Protein AF-D3Z5Y3-F1 (afdb_monomer)

pLDDT: mean 77.49, std 18.65, range [41.78, 97.06]

Organism: Mus musculus (NCBI:txid10090)

Secondary structure (DSSP, 8-state):
-----------------------------PPPP-EEE-SS----TT-TT-S----EEE--SSSPPP-----S--

Mean predicted aligned error: 15.15 Å

InterPro domains:
  IPR008962 PapD-like superfamily [SSF49354] (25-74)
  IPR039283 Motile sperm domain-containing protein 1/3 [PTHR34441] (1-74)

Sequence (74 aa):
MRRGAPQDQELVGPGAPGRGSRGSPPSSGPVVPVLVFPPDLVFRADQRSGPRQLLTLYNPTGTALRFRVLCTAP

Foldseek 3Di:
DDDDDDDDDPDPDPDDPPPDPPDDDPPPPDDADKDKPPPDQDFDCPPPVGRDGDIDIHRPDPDDDDDDDDDPVD

Solvent-accessible surface area (backbone atoms only — not comparable to full-atom values): 5685 Å² total; per-residue (Å²): 142,85,86,82,81,88,78,88,76,87,73,89,76,91,74,77,76,81,76,67,78,74,67,73,76,74,77,85,63,87,87,74,83,63,52,66,37,61,92,69,86,76,72,41,81,84,40,91,89,42,65,63,75,78,79,48,75,46,73,84,59,98,64,91,82,87,84,83,90,84,68,97,79,122

Radius of gyration: 25.64 Å; Cα contacts (8 Å, |Δi|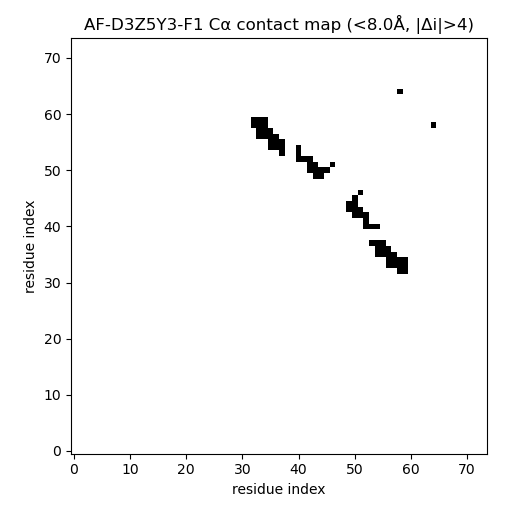>4): 35; chains: 1; bounding box: 55×61×48 Å

Structure (mmCIF, N/CA/C/O backbone):
data_AF-D3Z5Y3-F1
#
_entry.id   AF-D3Z5Y3-F1
#
loop_
_atom_site.group_PDB
_atom_site.id
_atom_site.type_symbol
_atom_site.label_atom_id
_atom_site.label_alt_id
_atom_site.label_comp_id
_atom_site.label_asym_id
_atom_site.label_entity_id
_atom_site.label_seq_id
_atom_site.pdbx_PDB_ins_code
_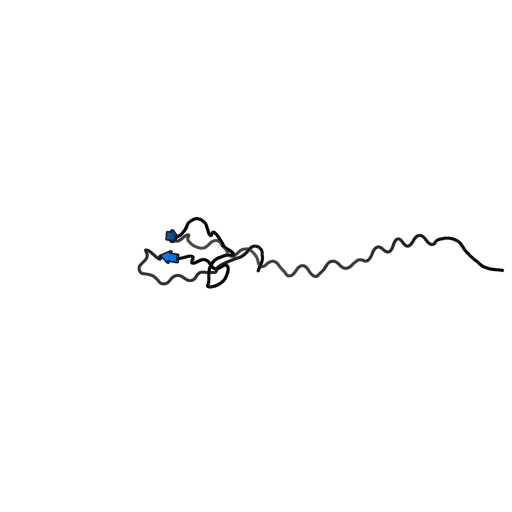atom_site.Cartn_x
_atom_site.Cartn_y
_atom_site.Cartn_z
_atom_site.occupancy
_atom_site.B_iso_or_equiv
_atom_site.auth_seq_id
_atom_site.auth_comp_id
_atom_site.auth_asym_id
_atom_site.auth_atom_id
_atom_site.pdbx_PDB_model_num
ATOM 1 N N . MET A 1 1 ? 46.105 -48.348 -32.847 1.00 46.16 1 MET A N 1
ATOM 2 C CA . MET A 1 1 ? 45.635 -48.385 -31.443 1.00 46.16 1 MET A CA 1
ATOM 3 C C . MET A 1 1 ? 45.079 -47.019 -31.060 1.00 46.16 1 MET A C 1
ATOM 5 O O . MET A 1 1 ? 45.874 -46.105 -30.909 1.00 46.16 1 MET A O 1
ATOM 9 N N . ARG A 1 2 ? 43.753 -46.869 -30.930 1.00 50.03 2 ARG A N 1
ATOM 10 C CA . ARG A 1 2 ? 43.077 -45.828 -30.126 1.00 50.03 2 ARG A CA 1
ATOM 11 C C . ARG A 1 2 ? 41.588 -46.204 -29.988 1.00 50.03 2 ARG A C 1
ATOM 13 O O . ARG A 1 2 ? 40.890 -46.345 -30.980 1.00 50.03 2 ARG A O 1
ATOM 20 N N . ARG A 1 3 ? 41.208 -46.482 -28.735 1.00 52.88 3 ARG A N 1
ATOM 21 C CA . ARG A 1 3 ? 39.874 -46.766 -28.152 1.00 52.88 3 ARG A CA 1
ATOM 22 C C . ARG A 1 3 ? 39.007 -45.483 -28.224 1.00 52.88 3 ARG A C 1
ATOM 24 O O . ARG A 1 3 ? 39.602 -44.420 -28.340 1.00 52.88 3 ARG A O 1
ATOM 31 N N . GLY A 1 4 ? 37.677 -45.427 -28.124 1.00 41.78 4 GLY A N 1
ATOM 32 C CA . GLY A 1 4 ? 36.588 -46.332 -27.732 1.00 41.78 4 GLY A CA 1
ATOM 33 C C . GLY A 1 4 ? 35.248 -45.543 -27.797 1.00 41.78 4 GLY A C 1
ATOM 34 O O . GLY A 1 4 ? 35.271 -44.344 -28.059 1.00 41.78 4 GLY A O 1
ATOM 35 N N . ALA A 1 5 ? 34.114 -46.229 -27.615 1.00 54.59 5 ALA A N 1
ATOM 36 C CA . ALA A 1 5 ? 32.718 -45.786 -27.812 1.00 54.59 5 ALA A CA 1
ATOM 37 C C . ALA A 1 5 ? 32.254 -44.543 -27.001 1.00 54.59 5 ALA A C 1
ATOM 39 O O . ALA A 1 5 ? 32.860 -44.245 -25.967 1.00 54.59 5 ALA A O 1
ATOM 40 N N . PRO A 1 6 ? 31.168 -43.841 -27.416 1.00 49.69 6 PRO A N 1
ATOM 41 C CA . PRO A 1 6 ? 30.576 -42.767 -26.621 1.00 49.69 6 PRO A CA 1
ATOM 42 C C . PRO A 1 6 ? 29.848 -43.359 -25.409 1.00 49.69 6 PRO A C 1
ATOM 44 O O . PRO A 1 6 ? 29.144 -44.359 -25.518 1.00 49.69 6 PRO A O 1
ATOM 47 N N . GLN A 1 7 ? 30.072 -42.761 -24.244 1.00 48.56 7 GLN A N 1
ATOM 48 C CA . GLN A 1 7 ? 29.496 -43.191 -22.977 1.00 48.56 7 GLN A CA 1
ATOM 49 C C . GLN A 1 7 ? 28.198 -42.416 -22.754 1.00 48.56 7 GLN A C 1
ATOM 51 O O . GLN A 1 7 ? 28.237 -41.202 -22.547 1.00 48.56 7 GLN A O 1
ATOM 56 N N . ASP A 1 8 ? 27.070 -43.123 -22.798 1.00 55.56 8 ASP A N 1
ATOM 57 C CA . ASP A 1 8 ? 25.826 -42.709 -22.155 1.00 55.56 8 ASP A CA 1
ATOM 58 C C . ASP A 1 8 ? 26.113 -42.414 -20.680 1.00 55.56 8 ASP A C 1
ATOM 60 O O . ASP A 1 8 ? 26.456 -43.307 -19.903 1.00 55.56 8 ASP A O 1
ATOM 64 N N . GLN A 1 9 ? 26.015 -41.142 -20.303 1.00 52.56 9 GLN A N 1
ATOM 65 C CA . GLN A 1 9 ? 26.103 -40.698 -18.918 1.00 52.56 9 GLN A CA 1
ATOM 66 C C . GLN A 1 9 ? 24.731 -40.166 -18.507 1.00 52.56 9 GLN A C 1
ATOM 68 O O . GLN A 1 9 ? 24.493 -38.966 -18.390 1.00 52.56 9 GLN A O 1
ATOM 73 N N . GLU A 1 10 ? 23.806 -41.104 -18.308 1.00 49.88 10 GLU A N 1
ATOM 74 C CA . GLU A 1 10 ? 22.694 -40.912 -17.389 1.00 49.88 10 GLU A CA 1
ATOM 75 C C . GLU A 1 10 ? 23.300 -40.782 -15.984 1.00 49.88 10 GLU A C 1
ATOM 77 O O . GLU A 1 10 ? 23.731 -41.762 -15.379 1.00 49.88 10 GLU A O 1
ATOM 82 N N . LEU A 1 11 ? 23.394 -39.553 -15.477 1.00 52.25 11 LEU A N 1
ATOM 83 C CA . LEU A 1 11 ? 23.706 -39.302 -14.076 1.00 52.25 11 LEU A CA 1
ATOM 84 C C . LEU A 1 11 ? 22.516 -38.580 -13.446 1.00 52.25 11 LEU A C 1
ATOM 86 O O . LEU A 1 11 ? 22.467 -37.355 -13.339 1.00 52.25 11 LEU A O 1
ATOM 90 N N . VAL A 1 12 ? 21.529 -39.384 -13.047 1.00 49.69 12 VAL A N 1
ATOM 91 C CA . VAL A 1 12 ? 20.531 -39.018 -12.041 1.00 49.69 12 VAL A CA 1
ATOM 92 C C . VAL A 1 12 ? 21.287 -38.616 -10.773 1.00 49.69 12 VAL A C 1
ATOM 94 O O . VAL A 1 12 ? 21.798 -39.456 -10.036 1.00 49.69 12 VAL A O 1
ATOM 97 N N . GLY A 1 13 ? 21.389 -37.314 -10.525 1.00 49.00 13 GLY A N 1
ATOM 98 C CA . GLY A 1 13 ? 21.815 -36.779 -9.237 1.00 49.00 13 GLY A CA 1
ATOM 99 C C . GLY A 1 13 ? 20.600 -36.601 -8.324 1.00 49.00 13 GLY A C 1
ATOM 100 O O . GLY A 1 13 ? 19.707 -35.824 -8.672 1.00 49.00 13 GLY A O 1
ATOM 101 N N . PRO A 1 14 ? 20.523 -37.262 -7.156 1.00 56.47 14 PRO A N 1
ATOM 102 C CA . PRO A 1 14 ? 19.524 -36.936 -6.155 1.00 56.47 14 PRO A CA 1
ATOM 103 C C . PRO A 1 14 ? 20.075 -35.820 -5.260 1.00 56.47 14 PRO A C 1
ATOM 105 O O . PRO A 1 14 ? 21.082 -35.987 -4.578 1.00 56.47 14 PRO A O 1
ATOM 108 N N . GLY A 1 15 ? 19.416 -34.663 -5.254 1.00 44.69 15 GLY A N 1
ATOM 109 C CA . GLY A 1 15 ? 19.812 -33.560 -4.382 1.00 44.69 15 GLY A CA 1
ATOM 110 C C . GLY A 1 15 ? 19.017 -32.290 -4.631 1.00 44.69 15 GLY A C 1
ATOM 111 O O . GLY A 1 15 ? 19.586 -31.260 -4.974 1.00 44.69 15 GLY A O 1
ATOM 112 N N . ALA A 1 16 ? 17.691 -32.364 -4.501 1.00 55.44 16 ALA A N 1
ATOM 113 C CA . ALA A 1 16 ? 16.853 -31.172 -4.477 1.00 55.44 16 ALA A CA 1
ATOM 114 C C .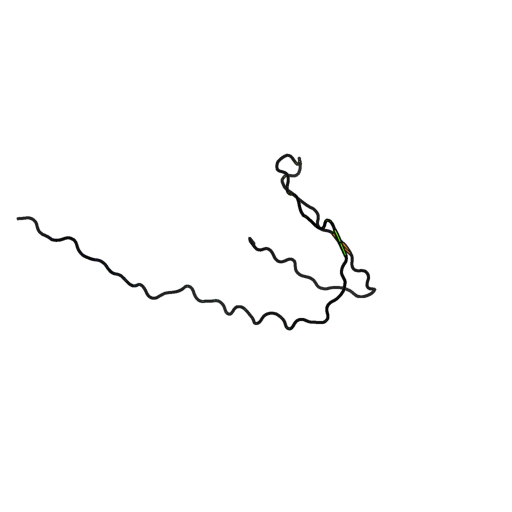 ALA A 1 16 ? 17.358 -30.199 -3.388 1.00 55.44 16 ALA A C 1
ATOM 116 O O . ALA A 1 16 ? 17.703 -30.653 -2.292 1.00 55.44 16 ALA A O 1
ATOM 117 N N . PRO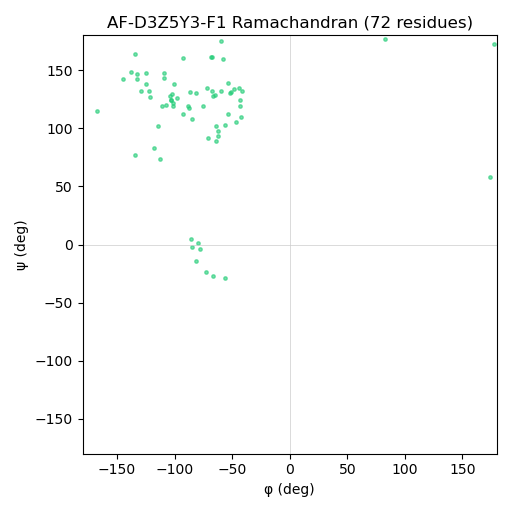 A 1 17 ? 17.389 -28.876 -3.643 1.00 52.94 17 PRO A N 1
ATOM 118 C CA . PRO A 1 17 ? 17.749 -27.915 -2.614 1.00 52.94 17 PRO A CA 1
ATOM 119 C C . PRO A 1 17 ? 16.756 -28.059 -1.467 1.00 52.94 17 PRO A C 1
ATOM 121 O O . PRO A 1 17 ? 15.544 -28.134 -1.692 1.00 52.94 17 PRO A O 1
ATOM 124 N N . GLY A 1 18 ? 17.290 -28.134 -0.245 1.00 51.56 18 GLY A N 1
ATOM 125 C CA . GLY A 1 18 ? 16.515 -28.208 0.982 1.00 51.56 18 GLY A CA 1
ATOM 126 C C . GLY A 1 18 ? 15.353 -27.230 0.910 1.00 51.56 18 GLY A C 1
ATOM 127 O O . GLY A 1 18 ? 15.538 -26.013 0.906 1.00 51.56 18 GLY A O 1
ATOM 128 N N . ARG A 1 19 ? 14.145 -27.787 0.802 1.00 59.97 19 ARG A N 1
ATOM 129 C CA . ARG A 1 19 ? 12.890 -27.059 0.906 1.00 59.97 19 ARG A CA 1
ATOM 130 C C . ARG A 1 19 ? 12.854 -26.535 2.330 1.00 59.97 19 ARG A C 1
ATOM 132 O O . ARG A 1 19 ? 12.377 -27.225 3.228 1.00 59.97 19 ARG A O 1
ATOM 139 N N . GLY A 1 20 ? 13.411 -25.339 2.531 1.00 50.38 20 GLY A N 1
ATOM 140 C CA . GLY A 1 20 ? 13.191 -24.562 3.737 1.00 50.38 20 GLY A CA 1
ATOM 141 C C . GLY A 1 20 ? 11.707 -24.661 4.035 1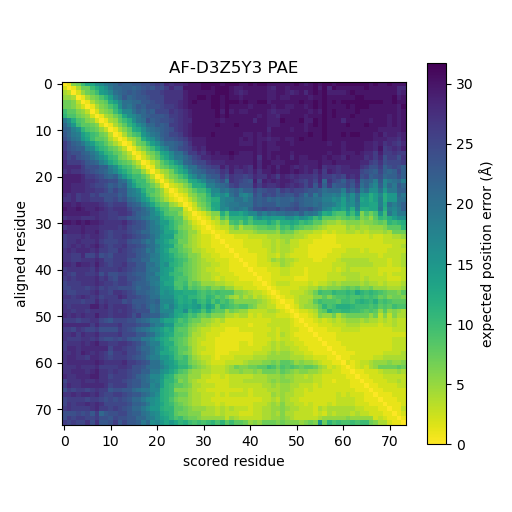.00 50.38 20 GLY A C 1
ATOM 142 O O . GLY A 1 20 ? 10.887 -24.461 3.131 1.00 50.38 20 GLY A O 1
ATOM 143 N N . SER A 1 21 ? 11.386 -25.113 5.247 1.00 59.25 21 SER A N 1
ATOM 144 C CA . SER A 1 21 ? 10.020 -25.176 5.737 1.00 59.25 21 SER A CA 1
ATOM 145 C C . SER A 1 21 ? 9.391 -23.832 5.398 1.00 59.25 21 SER A C 1
ATOM 147 O O . SER A 1 21 ? 9.765 -22.807 5.970 1.00 59.25 21 SER A O 1
ATOM 149 N N . ARG A 1 22 ? 8.524 -23.806 4.374 1.00 66.62 22 ARG A N 1
ATOM 150 C CA . ARG A 1 22 ? 7.654 -22.662 4.141 1.00 66.62 22 ARG A CA 1
ATOM 151 C C . ARG A 1 22 ? 6.825 -22.658 5.403 1.00 66.62 22 ARG A C 1
ATOM 153 O O . ARG A 1 22 ? 5.946 -23.509 5.536 1.00 66.62 22 ARG A O 1
ATOM 160 N N . GLY A 1 23 ? 7.218 -21.810 6.356 1.00 59.81 23 GLY A N 1
ATOM 161 C CA . GLY A 1 23 ? 6.495 -21.641 7.602 1.00 59.81 23 GLY A CA 1
ATOM 162 C C . GLY A 1 23 ? 5.023 -21.578 7.245 1.00 59.81 23 GLY A C 1
ATOM 163 O O . GLY A 1 23 ? 4.669 -20.960 6.233 1.00 59.81 23 GLY A O 1
ATOM 164 N N . SER A 1 24 ? 4.201 -22.311 7.995 1.00 63.00 24 SER A N 1
ATOM 165 C CA . SER A 1 24 ? 2.755 -22.299 7.803 1.00 63.00 24 SER A CA 1
ATOM 166 C C . SER A 1 24 ? 2.318 -20.857 7.544 1.00 63.00 24 SER A C 1
ATOM 168 O O . SER A 1 24 ? 2.792 -19.975 8.279 1.00 63.00 24 SER A O 1
ATOM 170 N N . PRO A 1 25 ? 1.488 -20.588 6.516 1.00 64.50 25 PRO A N 1
ATOM 171 C CA . PRO A 1 25 ? 0.988 -19.239 6.304 1.00 64.50 25 PRO A CA 1
ATOM 172 C C . PRO A 1 25 ? 0.468 -18.733 7.651 1.00 64.50 25 PRO A C 1
ATOM 174 O O . PRO A 1 25 ? -0.152 -19.519 8.380 1.00 64.50 25 PRO A O 1
ATOM 177 N N . PRO A 1 26 ? 0.809 -1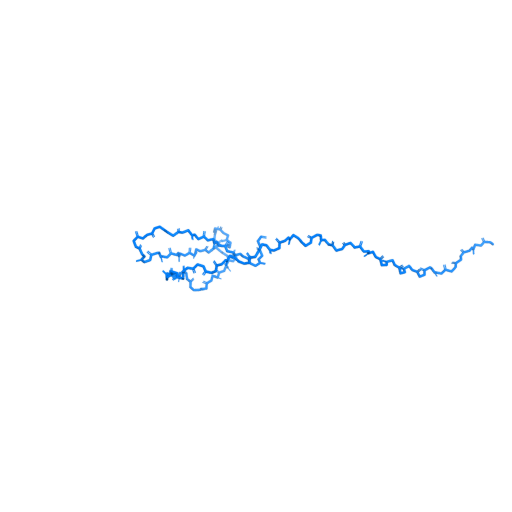7.495 8.050 1.00 65.62 26 PRO A N 1
ATOM 178 C CA . PRO A 1 26 ? 0.336 -16.978 9.320 1.00 65.62 26 PRO A CA 1
ATOM 179 C C . PRO A 1 26 ? -1.177 -17.177 9.360 1.00 65.62 26 PRO A C 1
ATOM 181 O O . PRO A 1 26 ? -1.853 -16.873 8.377 1.00 65.62 26 PRO A O 1
ATOM 184 N N . SER A 1 27 ? -1.678 -17.733 10.469 1.00 65.00 27 SER A N 1
ATOM 185 C CA . SER A 1 27 ? -3.110 -17.739 10.766 1.00 65.00 27 SER A CA 1
ATOM 186 C C . SER A 1 27 ? -3.636 -16.349 10.433 1.00 65.00 27 SER A C 1
ATOM 188 O O . SER A 1 27 ? -3.094 -15.361 10.941 1.00 65.00 27 SER A O 1
ATOM 190 N N . SER A 1 28 ? -4.579 -16.275 9.493 1.00 68.81 28 SER A N 1
ATOM 191 C CA . SER A 1 28 ? -5.134 -15.019 9.007 1.00 68.81 28 SER A CA 1
ATOM 192 C C . SER A 1 28 ? -5.814 -14.340 10.186 1.00 68.81 28 SER A C 1
ATOM 194 O O . SER A 1 28 ? -6.954 -14.651 10.525 1.00 68.81 28 SER A O 1
ATOM 196 N N . GLY A 1 29 ? -5.070 -13.473 10.871 1.00 69.38 29 GLY A N 1
ATOM 197 C CA . GLY A 1 29 ? -5.596 -12.657 11.948 1.00 69.38 29 GLY A CA 1
ATOM 198 C C . GLY A 1 29 ? -6.735 -11.764 11.446 1.00 69.38 29 GLY A C 1
ATOM 199 O O . GLY A 1 29 ? -7.030 -11.733 10.248 1.00 69.38 29 GLY A O 1
ATOM 200 N N . PRO A 1 30 ? -7.381 -11.019 12.352 1.00 73.50 30 PRO A N 1
ATOM 201 C CA . PRO A 1 30 ? -8.461 -10.120 11.979 1.00 73.50 30 PRO A CA 1
ATOM 202 C C . PRO A 1 30 ? -8.038 -9.185 10.836 1.00 73.50 30 PRO A C 1
ATOM 204 O O . PRO A 1 30 ? -6.976 -8.562 10.887 1.00 73.50 30 PRO A O 1
ATOM 207 N N . VAL A 1 31 ? -8.874 -9.107 9.798 1.00 80.81 31 VAL A N 1
ATOM 208 C CA . VAL A 1 31 ? -8.656 -8.220 8.650 1.00 80.81 31 VAL A CA 1
ATOM 209 C C . VAL A 1 31 ? -8.979 -6.794 9.083 1.00 80.81 31 VAL A C 1
ATOM 211 O O . VAL A 1 31 ? -10.109 -6.501 9.468 1.00 80.81 31 VAL A O 1
ATOM 214 N N . VAL A 1 32 ? -7.988 -5.907 9.018 1.00 85.94 32 VAL A N 1
ATOM 215 C CA . VAL A 1 32 ? -8.154 -4.481 9.323 1.00 85.94 32 VAL A CA 1
ATOM 216 C C . VAL A 1 32 ? -8.224 -3.700 8.010 1.00 85.94 32 VAL A C 1
ATOM 218 O O . VAL A 1 32 ? -7.344 -3.886 7.165 1.00 85.94 32 VAL A O 1
ATOM 221 N N . PRO A 1 33 ? -9.226 -2.825 7.807 1.00 90.19 33 PRO A N 1
ATOM 222 C CA . PRO A 1 33 ? -9.275 -1.984 6.620 1.00 90.19 33 PRO A CA 1
ATOM 223 C C . PRO A 1 33 ? -8.116 -0.977 6.636 1.00 90.19 33 PRO A C 1
ATOM 225 O O . PRO A 1 33 ? -7.929 -0.242 7.604 1.00 90.19 33 PRO A O 1
ATOM 228 N N . VAL A 1 34 ? -7.350 -0.929 5.547 1.00 93.50 34 VAL A N 1
ATOM 229 C CA . VAL A 1 34 ? -6.276 0.046 5.306 1.00 93.50 34 VAL A CA 1
ATOM 230 C C . VAL A 1 34 ? -6.507 0.646 3.926 1.00 93.50 34 VAL A C 1
ATOM 232 O O . VAL A 1 34 ? -6.747 -0.089 2.969 1.00 93.50 34 VAL A O 1
ATOM 235 N N . LEU A 1 35 ? -6.449 1.973 3.817 1.00 95.31 35 LEU A N 1
ATOM 236 C CA . LEU A 1 35 ? -6.566 2.649 2.524 1.00 95.31 35 LEU A CA 1
ATOM 237 C C . LEU A 1 35 ? -5.180 2.714 1.880 1.00 95.31 35 LEU A C 1
ATOM 239 O O . LEU A 1 35 ? -4.213 3.111 2.532 1.00 95.31 35 LEU A O 1
ATOM 243 N N . VAL A 1 36 ? -5.086 2.331 0.610 1.00 95.62 36 VAL A N 1
ATOM 244 C CA . VAL A 1 36 ? -3.817 2.231 -0.122 1.00 95.62 36 VAL A CA 1
ATOM 245 C C . VAL A 1 36 ? -3.873 3.118 -1.359 1.00 95.62 36 VAL A C 1
ATOM 247 O O . VAL A 1 36 ? -4.849 3.081 -2.106 1.00 95.62 36 VAL A O 1
ATOM 250 N N . PHE A 1 37 ? -2.829 3.917 -1.568 1.00 96.81 37 PHE A N 1
ATOM 251 C CA . PHE A 1 37 ? -2.705 4.796 -2.726 1.00 96.81 37 PHE A CA 1
ATOM 252 C C . PHE A 1 37 ? -1.243 4.906 -3.185 1.00 96.81 37 PHE A C 1
ATOM 254 O O . PHE A 1 37 ? -0.359 5.003 -2.334 1.00 96.81 37 PHE A O 1
ATOM 261 N N . PRO A 1 38 ? -0.964 4.976 -4.496 1.00 96.94 38 PRO A N 1
ATOM 262 C CA . PRO A 1 38 ? -1.878 4.703 -5.607 1.00 96.94 38 PRO A CA 1
ATOM 263 C C . PRO A 1 38 ? -2.256 3.210 -5.680 1.00 96.94 38 PRO A C 1
ATOM 265 O O . PRO A 1 38 ? -1.567 2.382 -5.083 1.00 96.94 38 PRO A O 1
ATOM 268 N N . PRO A 1 39 ? -3.349 2.850 -6.379 1.00 95.38 39 PRO A N 1
ATOM 269 C CA . PRO A 1 39 ? -3.722 1.447 -6.576 1.00 95.38 39 PRO A CA 1
ATOM 270 C C . PRO A 1 39 ? -2.709 0.693 -7.452 1.00 95.38 39 PRO A C 1
ATOM 272 O O . PRO A 1 39 ? -2.519 -0.505 -7.271 1.00 95.38 39 PRO A O 1
ATOM 275 N N . ASP A 1 40 ? -2.020 1.416 -8.339 1.00 95.75 40 ASP A N 1
ATOM 276 C CA . ASP A 1 40 ? -1.015 0.891 -9.257 1.00 95.75 40 ASP A CA 1
ATOM 277 C C . ASP A 1 40 ? 0.311 1.644 -9.090 1.00 95.75 40 ASP A C 1
ATOM 279 O O . ASP A 1 40 ? 0.335 2.872 -8.989 1.00 95.75 40 ASP A O 1
ATOM 283 N N . LEU A 1 41 ? 1.431 0.916 -9.105 1.00 93.94 41 LEU A N 1
ATOM 284 C CA . LEU A 1 41 ? 2.776 1.497 -9.067 1.00 93.94 41 LEU A CA 1
ATOM 285 C C . LEU A 1 41 ? 3.390 1.490 -10.470 1.00 93.94 41 LEU A C 1
ATOM 287 O O . LEU A 1 41 ? 3.608 0.428 -11.053 1.00 93.94 41 LEU A O 1
ATOM 291 N N . VAL A 1 42 ? 3.717 2.672 -11.001 1.00 93.81 42 VAL A N 1
ATOM 292 C CA . VAL A 1 42 ? 4.259 2.831 -12.362 1.00 93.81 42 VAL A CA 1
ATOM 293 C C . VAL A 1 42 ? 5.691 3.347 -12.308 1.00 93.81 42 VAL A C 1
ATOM 295 O O . VAL A 1 42 ? 5.934 4.536 -12.142 1.00 93.81 42 VAL A O 1
ATOM 298 N N . PHE A 1 43 ? 6.669 2.469 -12.494 1.00 93.19 43 PHE A N 1
ATOM 299 C CA . PHE A 1 43 ? 8.082 2.849 -12.462 1.00 93.19 43 PHE A CA 1
ATOM 300 C C . PHE A 1 43 ? 8.521 3.451 -13.799 1.00 93.19 43 PHE A C 1
ATOM 302 O O . PHE A 1 43 ? 8.275 2.882 -14.863 1.00 93.19 43 PHE A O 1
ATOM 309 N N . ARG A 1 44 ? 9.180 4.611 -13.747 1.00 90.94 44 ARG A N 1
ATOM 310 C CA . ARG A 1 44 ? 9.595 5.371 -14.931 1.00 90.94 44 ARG A CA 1
ATOM 311 C C . ARG A 1 44 ? 11.106 5.557 -14.937 1.00 90.94 44 ARG A C 1
ATOM 313 O O . ARG A 1 44 ? 11.676 6.010 -13.951 1.00 90.94 44 ARG A O 1
ATOM 320 N N . ALA A 1 45 ? 11.754 5.181 -16.037 1.00 90.38 45 ALA A N 1
ATOM 321 C CA . ALA A 1 45 ? 13.212 5.233 -16.159 1.00 90.38 45 ALA A CA 1
ATOM 322 C C . ALA A 1 45 ? 13.750 6.668 -16.299 1.00 90.38 45 ALA A C 1
ATOM 324 O O . ALA A 1 45 ? 14.897 6.932 -15.953 1.00 90.38 45 ALA A O 1
ATOM 325 N N . ASP A 1 46 ? 12.917 7.590 -16.777 1.00 90.56 46 ASP A N 1
ATOM 326 C CA . ASP A 1 46 ? 13.225 9.004 -17.002 1.00 90.56 46 ASP A CA 1
ATOM 327 C C . ASP A 1 46 ? 13.059 9.876 -15.747 1.00 90.56 46 ASP A C 1
ATOM 329 O O . ASP A 1 46 ? 13.358 11.071 -15.769 1.00 90.56 46 ASP A O 1
ATOM 333 N N . GLN A 1 47 ? 12.625 9.301 -14.621 1.00 88.50 47 GLN A N 1
ATOM 334 C CA . GLN A 1 47 ? 12.598 10.039 -13.364 1.00 88.50 47 GLN A CA 1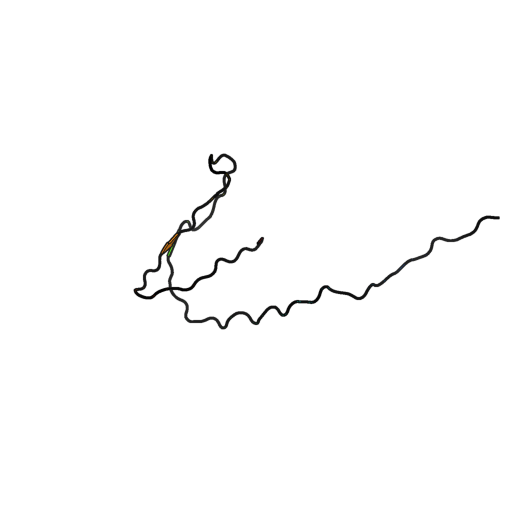
ATOM 335 C C . GLN A 1 47 ? 14.015 10.398 -12.915 1.00 88.50 47 GLN A C 1
ATOM 337 O O . GLN A 1 47 ? 14.886 9.544 -12.766 1.00 88.50 47 GLN A O 1
ATOM 342 N N . ARG A 1 48 ? 14.223 11.683 -12.604 1.00 87.25 48 ARG A N 1
ATOM 343 C CA . ARG A 1 48 ? 15.519 12.226 -12.161 1.00 87.25 48 ARG A CA 1
ATOM 344 C C . ARG A 1 48 ? 16.084 11.523 -10.919 1.00 87.25 48 ARG A C 1
ATOM 346 O O . ARG A 1 48 ? 17.295 11.476 -10.742 1.00 87.25 48 ARG A O 1
ATOM 353 N N . SER A 1 49 ? 15.221 10.990 -10.055 1.00 87.62 49 SER A N 1
ATOM 354 C CA . SER A 1 49 ? 15.599 10.228 -8.856 1.00 87.62 49 SER A CA 1
ATOM 355 C C . SER A 1 49 ? 15.851 8.734 -9.122 1.00 87.62 49 SER A C 1
ATOM 357 O O . SER A 1 49 ? 16.096 7.983 -8.173 1.00 87.62 49 SER A O 1
ATOM 359 N N . GLY A 1 50 ? 15.808 8.299 -10.384 1.00 89.81 50 GLY A N 1
ATOM 360 C CA . GLY A 1 50 ? 15.763 6.897 -10.792 1.00 89.81 50 GLY A CA 1
ATOM 361 C C . GLY A 1 50 ? 14.339 6.321 -10.748 1.00 89.81 50 GLY A C 1
ATOM 362 O O . GLY A 1 50 ? 13.410 7.004 -10.314 1.00 89.81 50 GLY A O 1
ATOM 363 N N . PRO A 1 51 ? 14.149 5.056 -11.165 1.00 92.19 51 PRO A N 1
ATOM 364 C CA . PRO A 1 51 ? 12.839 4.411 -11.212 1.00 92.19 51 PRO A CA 1
ATOM 365 C C . PRO A 1 51 ? 12.327 4.122 -9.795 1.00 92.19 51 PRO A C 1
ATOM 367 O O . PRO A 1 51 ? 12.628 3.082 -9.209 1.00 92.19 51 PRO A O 1
ATOM 370 N N . ARG A 1 52 ? 11.568 5.058 -9.217 1.00 91.38 52 ARG A N 1
ATOM 371 C CA . ARG A 1 52 ? 11.058 4.978 -7.838 1.00 91.38 52 ARG A CA 1
ATOM 372 C C . ARG A 1 52 ? 9.574 5.314 -7.793 1.00 91.38 52 ARG A C 1
ATOM 374 O O . ARG A 1 52 ? 9.103 6.152 -8.551 1.00 91.38 52 ARG A O 1
ATOM 381 N N . GLN A 1 53 ? 8.838 4.685 -6.883 1.00 93.88 53 GLN A N 1
ATOM 382 C CA . GLN A 1 53 ? 7.415 4.951 -6.664 1.00 93.88 53 GLN A CA 1
ATOM 383 C C . GLN A 1 53 ? 7.104 4.996 -5.168 1.00 93.88 53 GLN A C 1
ATOM 385 O O . GLN A 1 53 ? 7.756 4.316 -4.375 1.00 93.88 53 GLN A O 1
ATOM 390 N N . LEU A 1 54 ? 6.117 5.813 -4.795 1.00 93.44 54 LEU A N 1
ATOM 391 C CA . LEU A 1 54 ? 5.635 5.951 -3.424 1.00 93.44 54 LEU A CA 1
ATOM 392 C C . LEU A 1 54 ? 4.317 5.194 -3.279 1.00 93.44 54 LEU A C 1
ATOM 394 O O . LEU A 1 54 ? 3.367 5.487 -3.996 1.00 93.44 54 LEU A O 1
ATOM 398 N N . LEU A 1 55 ? 4.266 4.270 -2.321 1.00 96.56 55 LEU A N 1
ATOM 399 C CA . LEU A 1 55 ? 3.034 3.637 -1.865 1.00 96.56 55 LEU A CA 1
ATOM 400 C C . LEU A 1 55 ? 2.699 4.178 -0.475 1.00 96.56 55 LEU A C 1
ATOM 402 O O . LEU A 1 55 ? 3.489 4.042 0.460 1.00 96.56 55 LEU A O 1
ATOM 406 N N . THR A 1 56 ? 1.536 4.797 -0.338 1.00 97.06 56 THR A N 1
ATOM 407 C CA . THR A 1 56 ? 1.035 5.348 0.917 1.00 97.06 56 THR A CA 1
ATOM 408 C C . THR A 1 56 ? -0.045 4.439 1.487 1.00 97.06 56 THR A C 1
ATOM 410 O O . THR A 1 56 ? -1.008 4.090 0.806 1.00 97.06 56 THR A O 1
ATOM 413 N N . LEU A 1 57 ? 0.123 4.063 2.756 1.00 95.69 57 LEU A N 1
ATOM 414 C CA . LEU A 1 57 ? -0.849 3.296 3.524 1.00 95.69 57 LEU A CA 1
ATOM 415 C C . LEU A 1 57 ? -1.428 4.204 4.607 1.00 95.69 57 LEU A C 1
ATOM 417 O O . LEU A 1 57 ? -0.692 4.681 5.473 1.00 95.69 57 LEU A O 1
ATOM 421 N N . TYR A 1 58 ? -2.739 4.420 4.577 1.00 95.75 58 TYR A N 1
ATOM 422 C CA . TYR A 1 58 ? -3.444 5.162 5.614 1.00 95.75 58 TYR A CA 1
ATOM 423 C C . TYR A 1 58 ? -4.153 4.194 6.547 1.00 95.75 58 TYR A C 1
ATOM 425 O O . TYR A 1 58 ? -5.004 3.407 6.130 1.00 95.75 58 TYR A O 1
ATOM 433 N N . ASN A 1 59 ? -3.804 4.286 7.826 1.00 94.44 59 ASN A N 1
ATOM 434 C CA . ASN A 1 59 ? -4.488 3.600 8.906 1.00 94.44 59 ASN A CA 1
ATOM 435 C C . ASN A 1 59 ? -5.698 4.442 9.354 1.00 94.44 59 ASN A C 1
ATOM 437 O O . ASN A 1 59 ? -5.485 5.475 9.989 1.00 94.44 59 ASN A O 1
ATOM 441 N N . PRO A 1 60 ? -6.948 4.037 9.057 1.00 94.56 60 PRO A N 1
ATOM 442 C CA . PRO A 1 60 ? -8.134 4.773 9.492 1.00 94.56 60 PRO A CA 1
ATOM 443 C C . PRO A 1 60 ? -8.481 4.517 10.968 1.00 94.56 60 PRO A C 1
ATOM 445 O O . PRO A 1 60 ? -9.445 5.078 11.481 1.00 94.56 60 PRO A O 1
ATOM 448 N N . THR A 1 61 ? -7.750 3.631 11.649 1.00 89.94 61 THR A N 1
ATOM 449 C CA . THR A 1 61 ? -8.034 3.236 13.031 1.00 89.94 61 THR A CA 1
ATOM 450 C C . THR A 1 61 ? -7.265 4.096 14.034 1.00 89.94 61 THR A C 1
ATOM 452 O O . THR A 1 61 ? -6.231 4.679 13.717 1.00 89.94 61 THR A O 1
ATOM 455 N N . GLY A 1 62 ? -7.730 4.117 15.285 1.00 90.75 62 GLY A N 1
ATOM 456 C CA . GLY A 1 62 ? -6.996 4.722 16.404 1.00 90.75 62 GLY A CA 1
ATOM 457 C C . GLY 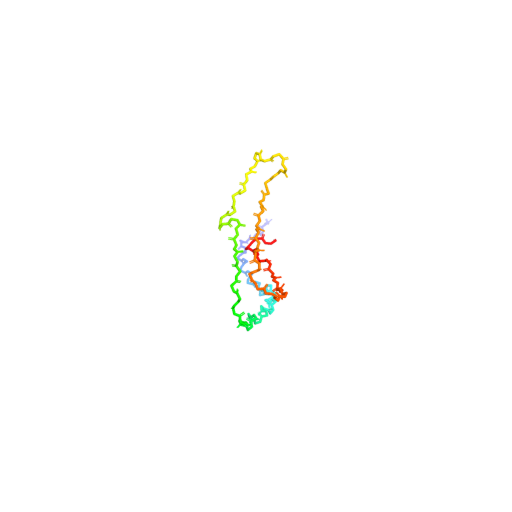A 1 62 ? -5.885 3.838 16.988 1.00 90.75 62 GLY A C 1
ATOM 458 O O . GLY A 1 62 ? -5.246 4.228 17.960 1.00 90.75 62 GLY A O 1
ATOM 459 N N . THR A 1 63 ? -5.661 2.638 16.442 1.00 91.94 63 THR A N 1
ATOM 460 C CA . THR A 1 63 ? -4.706 1.653 16.974 1.00 91.94 63 THR A CA 1
ATOM 461 C C . THR A 1 63 ? -3.487 1.504 16.072 1.00 9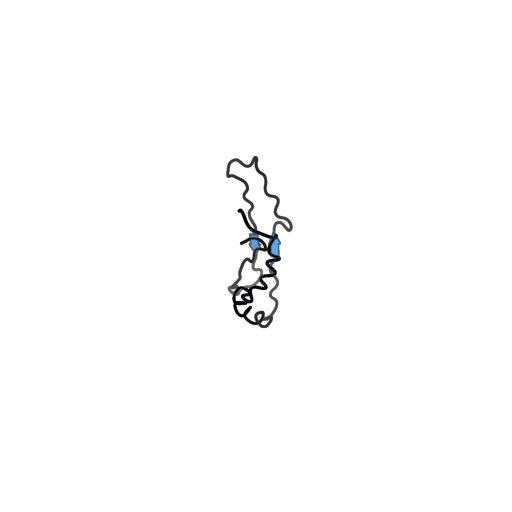1.94 63 THR A C 1
ATOM 463 O O . THR A 1 63 ? -3.603 1.602 14.853 1.00 91.94 63 THR A O 1
ATOM 466 N N . ALA A 1 64 ? -2.314 1.222 16.644 1.00 92.25 64 ALA A N 1
ATOM 467 C CA . ALA A 1 64 ? -1.104 0.995 15.857 1.00 92.25 64 ALA A CA 1
ATOM 468 C C . ALA A 1 64 ? -1.202 -0.302 15.035 1.00 92.25 64 ALA A C 1
ATOM 470 O O . ALA A 1 64 ? -1.527 -1.363 15.568 1.00 92.25 64 ALA A O 1
ATOM 471 N N . LEU A 1 65 ? -0.858 -0.225 13.747 1.00 91.31 65 LEU A N 1
ATOM 472 C CA . LEU A 1 65 ? -0.809 -1.386 12.861 1.00 91.31 65 LEU A CA 1
ATOM 473 C C . LEU A 1 65 ? 0.624 -1.869 12.671 1.00 91.31 65 LEU A C 1
ATOM 475 O O . LEU A 1 65 ? 1.547 -1.087 12.449 1.00 91.31 65 LEU A O 1
ATOM 479 N N . ARG A 1 66 ? 0.793 -3.190 12.702 1.00 90.69 66 ARG A N 1
ATOM 480 C CA . ARG A 1 66 ? 2.024 -3.858 12.276 1.00 90.69 66 ARG A CA 1
ATOM 481 C C . ARG A 1 66 ? 1.771 -4.454 10.903 1.00 90.69 66 ARG A C 1
ATOM 483 O O . ARG A 1 66 ? 0.841 -5.237 10.741 1.00 90.69 66 ARG A O 1
ATOM 490 N N . PHE A 1 67 ? 2.603 -4.103 9.933 1.00 90.00 67 PHE A N 1
ATOM 491 C CA . PHE A 1 67 ? 2.462 -4.573 8.561 1.00 90.00 67 PHE A CA 1
ATOM 492 C C . PHE A 1 67 ? 3.804 -5.039 7.998 1.00 90.00 67 PHE A C 1
ATOM 494 O O . PHE A 1 67 ? 4.870 -4.766 8.553 1.00 90.00 67 PHE A O 1
ATOM 501 N N . ARG A 1 68 ? 3.734 -5.784 6.895 1.00 90.94 68 ARG A N 1
ATOM 502 C CA . ARG A 1 68 ? 4.883 -6.212 6.096 1.00 90.94 68 ARG A CA 1
ATOM 503 C C . ARG A 1 68 ? 4.571 -5.945 4.632 1.00 90.94 68 ARG A C 1
ATOM 505 O O . ARG A 1 68 ? 3.438 -6.151 4.208 1.00 90.94 68 ARG A O 1
ATOM 512 N N . VAL A 1 69 ? 5.579 -5.526 3.878 1.00 92.75 69 VAL A N 1
ATOM 513 C CA . VAL A 1 69 ? 5.508 -5.442 2.418 1.00 92.75 69 VAL A CA 1
ATOM 514 C C . VAL A 1 69 ? 6.158 -6.702 1.862 1.00 92.75 69 VAL A C 1
ATOM 516 O O . VAL A 1 69 ? 7.279 -7.036 2.243 1.00 92.75 69 VAL A O 1
ATOM 519 N N . LEU A 1 70 ? 5.437 -7.422 1.008 1.00 92.75 70 LEU A N 1
ATOM 520 C CA . LEU A 1 70 ? 5.932 -8.614 0.323 1.00 92.75 70 LEU A CA 1
ATOM 521 C C . LEU A 1 70 ? 6.129 -8.282 -1.158 1.00 92.75 70 LEU A C 1
ATOM 523 O O . LEU A 1 70 ? 5.342 -7.532 -1.731 1.00 92.75 70 LEU A O 1
ATOM 527 N N . CYS A 1 71 ? 7.169 -8.845 -1.766 1.00 90.38 71 CYS A N 1
ATOM 528 C CA . CYS A 1 71 ? 7.481 -8.690 -3.184 1.00 90.38 71 CYS A CA 1
ATOM 529 C C . CYS A 1 71 ? 7.589 -10.072 -3.836 1.00 90.38 71 CYS A C 1
ATOM 531 O O . CYS A 1 71 ? 8.027 -11.029 -3.197 1.00 90.38 71 CYS A O 1
ATOM 533 N N . THR A 1 72 ? 7.215 -10.178 -5.110 1.00 95.19 72 THR A N 1
ATOM 534 C CA . THR A 1 72 ? 7.391 -11.402 -5.909 1.00 95.19 72 THR A CA 1
ATOM 535 C C . THR A 1 72 ? 8.807 -11.549 -6.476 1.00 95.19 72 THR A C 1
ATOM 537 O O . THR A 1 72 ? 9.165 -12.640 -6.907 1.00 95.19 72 THR A O 1
ATOM 540 N N . ALA A 1 73 ? 9.610 -10.481 -6.454 1.00 94.56 73 ALA A N 1
ATOM 541 C CA . ALA A 1 73 ? 11.029 -10.453 -6.819 1.00 94.56 73 ALA A CA 1
ATOM 542 C C . ALA A 1 73 ? 11.822 -9.664 -5.747 1.00 94.56 73 ALA A C 1
ATOM 544 O O . ALA A 1 73 ? 12.064 -8.469 -5.935 1.00 94.56 73 ALA A O 1
ATOM 545 N N . PRO A 1 74 ? 12.091 -10.277 -4.577 1.00 84.00 74 PRO A N 1
ATOM 546 C CA . PRO A 1 74 ? 12.771 -9.639 -3.446 1.00 84.00 74 PRO A CA 1
ATOM 547 C C . PRO A 1 74 ? 14.288 -9.505 -3.624 1.00 84.00 74 PRO A C 1
ATOM 549 O O . PRO A 1 74 ? 14.875 -10.289 -4.404 1.00 84.00 74 PRO A O 1
#